Protein AF-A0A5C4L8Z1-F1 (afdb_monomer_lite)

pLDDT: mean 83.39, std 14.12, range [47.56, 95.5]

Secondary structure (DSSP, 8-state):
----------THHHHHHHHHHHHHHHHHHHHHHHHHHHHHTT-HHHHHHHHHHHHHHHHHHHHHTTTS---HHHHHHHHHHHHHHHHHHHHHHHHHHHHHHHHHHHHHHHTT-HHHHHHHHHHHHHHHHHHHHHHTT-

Foldseek 3Di:
DDDDDPPPPDPVVVVVVVVVLVVLVVVLVVLVVVLVVCLVVVPLPSNLVSLVVNVVSVVVCCVVVVCPPPDVVSVVVVVLSVLSVVLSVVLVVLVVVLVVLVVVLVVCVVVVPPPSNVVSVVVNVVSVVVNVVSSVSD

Radius of gyration: 25.24 Å; chains: 1; bounding box: 69×21×84 Å

Structure (mmCIF, N/CA/C/O backbone):
data_AF-A0A5C4L8Z1-F1
#
_entry.id   AF-A0A5C4L8Z1-F1
#
loop_
_atom_site.group_PDB
_atom_site.id
_atom_site.type_symbol
_atom_site.label_atom_id
_atom_site.label_alt_id
_atom_site.label_comp_id
_atom_site.label_asym_id
_atom_site.label_entity_id
_atom_site.label_seq_id
_atom_site.pdbx_PDB_ins_code
_atom_site.Cartn_x
_atom_site.Cartn_y
_atom_site.Cartn_z
_atom_site.occupancy
_atom_site.B_iso_or_equiv
_atom_site.auth_seq_id
_atom_site.auth_comp_id
_atom_site.auth_asym_id
_atom_site.auth_atom_id
_atom_site.pdbx_PDB_model_num
ATOM 1 N N . MET A 1 1 ? 42.433 -10.305 -57.199 1.00 48.28 1 MET A N 1
ATOM 2 C CA . MET A 1 1 ? 42.414 -9.904 -55.774 1.00 48.28 1 MET A CA 1
ATOM 3 C C . MET A 1 1 ? 40.962 -9.831 -55.328 1.00 48.28 1 MET A C 1
ATOM 5 O O . MET A 1 1 ? 40.216 -9.139 -56.012 1.00 48.28 1 MET A O 1
ATOM 9 N N . PRO A 1 2 ? 40.521 -10.548 -54.281 1.00 48.22 2 PRO A N 1
ATOM 10 C CA . PRO A 1 2 ? 39.174 -10.378 -53.756 1.00 48.22 2 PRO A CA 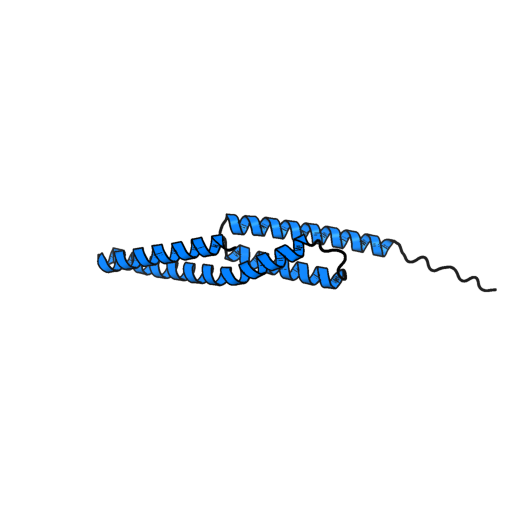1
ATOM 11 C C . PRO A 1 2 ? 39.141 -9.132 -52.866 1.00 48.22 2 PRO A C 1
ATOM 13 O O . PRO A 1 2 ? 39.953 -8.981 -51.958 1.00 48.22 2 PRO A O 1
ATOM 16 N N . THR A 1 3 ? 38.240 -8.209 -53.180 1.00 51.84 3 THR A N 1
ATOM 17 C CA . THR A 1 3 ? 38.008 -6.983 -52.417 1.00 51.84 3 THR A CA 1
ATOM 18 C C . THR A 1 3 ? 37.086 -7.300 -51.243 1.00 51.84 3 THR A C 1
ATOM 20 O O . THR A 1 3 ? 35.895 -7.545 -51.438 1.00 51.84 3 THR A O 1
ATOM 23 N N . ASP A 1 4 ? 37.624 -7.285 -50.025 1.00 57.06 4 ASP A N 1
ATOM 24 C CA . ASP A 1 4 ? 36.825 -7.345 -48.802 1.00 57.06 4 ASP A CA 1
ATOM 25 C C . ASP A 1 4 ? 36.036 -6.039 -48.645 1.00 57.06 4 ASP A C 1
ATOM 27 O O . ASP A 1 4 ? 36.567 -4.993 -48.267 1.00 57.06 4 ASP A O 1
ATOM 31 N N . TYR A 1 5 ? 34.741 -6.076 -48.955 1.00 52.56 5 TYR A N 1
ATOM 32 C CA . TYR A 1 5 ? 33.842 -4.976 -48.620 1.00 52.56 5 TYR A CA 1
ATOM 33 C C . TYR A 1 5 ? 33.634 -4.933 -47.098 1.00 52.56 5 TYR A C 1
ATOM 35 O O . TYR A 1 5 ? 33.248 -5.948 -46.508 1.00 52.56 5 TYR A O 1
ATOM 43 N N . PRO A 1 6 ? 33.791 -3.771 -46.433 1.00 53.50 6 PRO A N 1
ATOM 44 C CA . PRO A 1 6 ? 33.462 -3.666 -45.022 1.00 53.50 6 PRO A CA 1
ATOM 45 C C . PRO A 1 6 ? 31.954 -3.867 -44.855 1.00 53.50 6 PRO A C 1
ATOM 47 O O . PRO A 1 6 ? 31.140 -3.093 -45.369 1.00 53.50 6 PRO A O 1
ATOM 50 N N . GLN A 1 7 ? 31.565 -4.911 -44.118 1.00 54.19 7 GLN A N 1
ATOM 51 C CA . GLN A 1 7 ? 30.183 -5.118 -43.702 1.00 54.19 7 GLN A CA 1
ATOM 52 C C . GLN A 1 7 ? 29.711 -3.890 -42.913 1.00 54.19 7 GLN A C 1
ATOM 54 O O . GLN A 1 7 ? 30.010 -3.725 -41.728 1.00 54.19 7 GLN A O 1
ATOM 59 N N . ARG A 1 8 ? 28.942 -3.011 -43.567 1.00 49.38 8 ARG A N 1
ATOM 60 C CA . ARG A 1 8 ? 28.201 -1.931 -42.907 1.00 49.38 8 ARG A CA 1
ATOM 61 C C . ARG A 1 8 ? 27.282 -2.555 -41.858 1.00 49.38 8 ARG A C 1
ATOM 63 O O . ARG A 1 8 ? 26.208 -3.063 -42.183 1.00 49.38 8 ARG A O 1
ATOM 70 N N . ARG A 1 9 ? 27.685 -2.503 -40.585 1.00 52.34 9 ARG A N 1
ATOM 71 C CA . ARG A 1 9 ? 26.806 -2.809 -39.448 1.00 52.34 9 ARG A CA 1
ATOM 72 C C . ARG A 1 9 ? 25.529 -1.976 -39.602 1.00 52.34 9 ARG A C 1
ATOM 74 O O . ARG A 1 9 ? 25.580 -0.749 -39.645 1.00 52.34 9 ARG A O 1
ATOM 81 N N . ARG A 1 10 ? 24.386 -2.651 -39.755 1.00 47.56 10 ARG A N 1
ATOM 82 C CA . ARG A 1 10 ? 23.103 -2.032 -40.121 1.00 47.56 10 ARG A CA 1
ATOM 83 C C . ARG A 1 10 ? 22.656 -0.997 -39.065 1.00 47.56 10 ARG A C 1
ATOM 85 O O . ARG A 1 10 ? 22.400 -1.387 -37.926 1.00 47.56 10 ARG A O 1
ATOM 92 N N . PRO A 1 11 ? 22.438 0.283 -39.423 1.00 54.28 11 PRO A N 1
ATOM 93 C CA . PRO A 1 11 ? 21.974 1.319 -38.487 1.00 54.28 11 PRO A CA 1
ATOM 94 C C . PRO A 1 11 ? 20.537 1.105 -37.964 1.00 54.28 11 PRO A C 1
ATOM 96 O O . PRO A 1 11 ? 20.178 1.633 -36.913 1.00 54.28 11 PRO A O 1
ATOM 99 N N . ARG A 1 12 ? 19.720 0.273 -38.632 1.00 54.25 12 ARG A N 1
ATOM 100 C CA . ARG A 1 12 ? 18.326 -0.028 -38.235 1.00 54.25 12 ARG A CA 1
ATOM 101 C C . ARG A 1 12 ? 18.188 -0.675 -36.849 1.00 54.25 12 ARG A C 1
ATOM 103 O O . ARG A 1 12 ? 17.209 -0.411 -36.158 1.00 54.25 12 ARG A O 1
ATOM 110 N N . ALA A 1 13 ? 19.160 -1.487 -36.425 1.00 58.28 13 ALA A N 1
ATOM 111 C CA . ALA A 1 13 ? 19.102 -2.171 -35.129 1.00 58.28 13 ALA A CA 1
ATOM 112 C C . ALA A 1 13 ? 19.227 -1.195 -33.942 1.00 58.28 13 ALA A C 1
ATOM 114 O O . ALA A 1 13 ? 18.569 -1.380 -32.921 1.00 58.28 13 ALA A O 1
ATOM 115 N N . ARG A 1 14 ? 20.012 -0.116 -34.096 1.00 61.00 14 ARG A N 1
ATOM 116 C CA . ARG A 1 14 ? 20.176 0.918 -33.059 1.00 61.00 14 ARG A CA 1
ATOM 117 C C . ARG A 1 14 ? 18.930 1.794 -32.908 1.00 61.00 14 ARG A C 1
ATOM 119 O O . ARG A 1 14 ? 18.541 2.088 -31.784 1.00 61.00 14 ARG A O 1
ATOM 126 N N . GLY A 1 15 ? 18.272 2.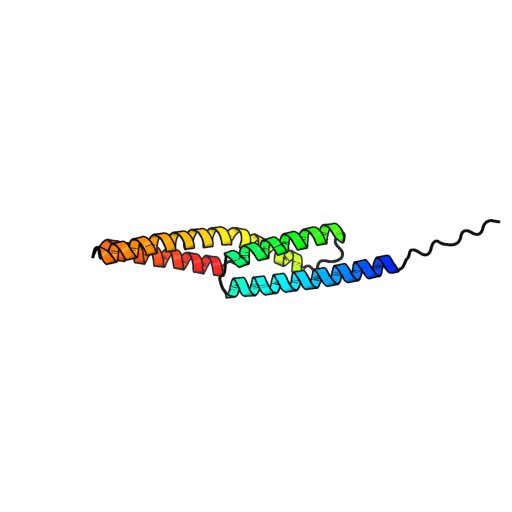151 -34.015 1.00 67.00 15 GLY A N 1
ATOM 127 C CA . GLY A 1 15 ? 17.037 2.946 -33.981 1.00 67.00 15 GLY A CA 1
ATOM 128 C C . GLY A 1 15 ? 15.892 2.242 -33.245 1.00 67.00 15 GLY A C 1
ATOM 129 O O . GLY A 1 15 ? 15.239 2.841 -32.396 1.00 67.00 15 GLY A O 1
ATOM 130 N N . MET A 1 16 ? 15.697 0.942 -33.492 1.00 73.62 16 MET A N 1
ATOM 131 C CA . MET A 1 16 ? 14.660 0.159 -32.803 1.00 73.62 16 MET A CA 1
ATOM 132 C C . MET A 1 16 ? 14.936 -0.009 -31.304 1.00 73.62 16 MET A C 1
ATOM 134 O O . MET A 1 16 ? 14.001 0.026 -30.506 1.00 73.62 16 MET A O 1
ATOM 138 N N . ALA A 1 17 ? 16.203 -0.156 -30.905 1.00 72.44 17 ALA A N 1
ATOM 139 C CA . ALA A 1 17 ? 16.580 -0.202 -29.493 1.00 72.44 17 ALA A CA 1
ATOM 140 C C . ALA A 1 17 ? 16.283 1.131 -28.785 1.00 72.44 17 ALA A C 1
ATOM 142 O O . ALA A 1 17 ? 15.681 1.126 -27.715 1.00 72.44 17 ALA A O 1
ATOM 143 N N . ALA A 1 18 ? 16.606 2.268 -29.411 1.00 75.81 18 ALA A N 1
ATOM 144 C CA . ALA A 1 18 ? 16.311 3.593 -28.864 1.00 75.81 18 ALA A CA 1
ATOM 145 C C . ALA A 1 18 ? 14.801 3.835 -28.676 1.00 75.81 18 ALA A C 1
ATOM 147 O O . ALA A 1 18 ? 14.383 4.336 -27.634 1.00 75.81 18 ALA A O 1
ATOM 148 N N . ILE A 1 19 ? 13.970 3.416 -29.639 1.00 81.44 19 ILE A N 1
ATOM 149 C CA . ILE A 1 19 ? 12.504 3.508 -29.530 1.00 81.44 19 ILE A CA 1
ATOM 150 C C . ILE A 1 19 ? 11.983 2.646 -28.373 1.00 81.44 19 ILE A C 1
ATOM 152 O O . ILE A 1 19 ? 11.133 3.095 -27.604 1.00 81.44 19 ILE A O 1
ATOM 156 N N . ARG A 1 20 ? 12.499 1.419 -28.214 1.00 80.19 20 ARG A N 1
ATOM 157 C CA . ARG A 1 20 ? 12.105 0.540 -27.100 1.00 80.19 20 ARG A CA 1
ATOM 158 C C . ARG A 1 20 ? 12.483 1.135 -25.745 1.00 80.19 20 ARG A C 1
ATOM 160 O O . ARG A 1 20 ? 11.641 1.139 -24.852 1.00 80.19 20 ARG A O 1
ATOM 167 N N . ILE A 1 21 ? 13.689 1.689 -25.614 1.00 80.12 21 ILE A N 1
ATOM 168 C CA . ILE A 1 21 ? 14.131 2.381 -24.394 1.00 80.12 21 ILE A CA 1
ATOM 169 C C . ILE A 1 21 ? 13.208 3.567 -24.093 1.00 80.12 21 ILE A C 1
ATOM 171 O O . ILE A 1 21 ? 12.707 3.682 -22.979 1.00 80.12 21 ILE A O 1
ATOM 175 N N . ALA A 1 22 ? 12.915 4.413 -25.085 1.00 82.31 22 ALA A N 1
ATOM 176 C CA . ALA A 1 22 ? 12.021 5.557 -24.906 1.00 82.31 22 ALA A CA 1
ATOM 177 C C . ALA A 1 22 ? 10.620 5.130 -24.433 1.00 82.31 22 ALA A C 1
ATOM 179 O O . ALA A 1 22 ? 10.078 5.704 -23.488 1.00 82.31 22 ALA A O 1
ATOM 180 N N . LEU A 1 23 ?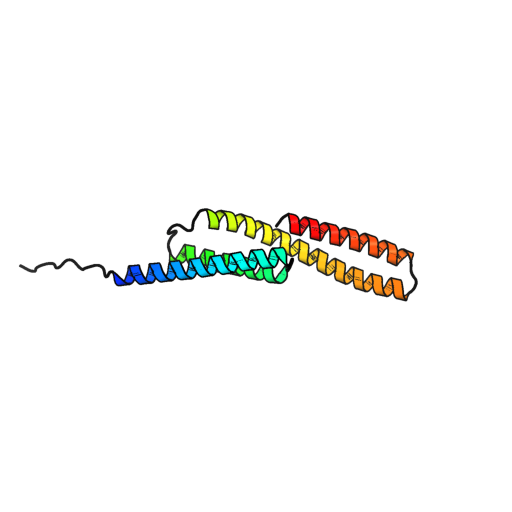 10.054 4.083 -25.038 1.00 86.31 23 LEU A N 1
ATOM 181 C CA . LEU A 1 23 ? 8.742 3.553 -24.667 1.00 86.31 23 LEU A CA 1
ATOM 182 C C . LEU A 1 23 ? 8.720 3.007 -23.231 1.00 86.31 23 LEU A C 1
ATOM 184 O O . LEU A 1 23 ? 7.765 3.236 -22.487 1.00 86.31 23 LEU A O 1
ATOM 188 N N . VAL A 1 24 ? 9.774 2.303 -22.825 1.00 85.19 24 VAL A N 1
ATOM 189 C CA . VAL A 1 24 ? 9.928 1.798 -21.458 1.00 85.19 24 VAL A CA 1
ATOM 190 C C . VAL A 1 24 ? 10.063 2.943 -20.454 1.00 85.19 24 VAL A C 1
ATOM 192 O O . VAL A 1 24 ? 9.374 2.933 -19.436 1.00 85.19 24 VAL A O 1
ATOM 195 N N . SER A 1 25 ? 10.864 3.964 -20.759 1.00 82.12 25 SER A N 1
ATOM 196 C CA . SER A 1 25 ? 11.013 5.153 -19.913 1.00 82.12 25 SER A CA 1
ATOM 197 C C . SER A 1 25 ? 9.686 5.887 -19.707 1.00 82.12 25 SER A C 1
ATOM 199 O O . SER A 1 25 ? 9.373 6.301 -18.590 1.00 82.12 25 SER A O 1
ATOM 201 N N . VAL A 1 26 ? 8.859 5.999 -20.754 1.00 87.69 26 VAL A N 1
ATOM 202 C CA . VAL A 1 26 ? 7.500 6.555 -20.639 1.00 87.69 26 VAL A CA 1
ATOM 203 C C . VAL A 1 26 ? 6.630 5.685 -19.732 1.00 87.69 26 VAL A C 1
ATOM 205 O O . VAL A 1 26 ? 5.961 6.209 -18.842 1.00 87.69 26 VAL A O 1
ATOM 208 N N . ARG A 1 27 ? 6.659 4.357 -19.898 1.00 87.81 27 ARG A N 1
ATOM 209 C CA . ARG A 1 27 ? 5.891 3.433 -19.046 1.00 87.81 27 ARG A CA 1
ATOM 210 C C . ARG A 1 27 ? 6.297 3.522 -17.577 1.00 87.81 27 ARG A C 1
ATOM 212 O O . ARG A 1 27 ? 5.414 3.597 -16.727 1.00 87.81 27 ARG A O 1
ATOM 219 N N . LEU A 1 28 ? 7.595 3.562 -17.278 1.00 86.25 28 LEU A N 1
ATOM 220 C CA . LEU A 1 28 ? 8.097 3.736 -15.912 1.00 86.25 28 LEU A CA 1
ATOM 221 C C . LEU A 1 28 ? 7.600 5.051 -15.305 1.00 86.25 28 LEU A C 1
ATOM 223 O O . LEU A 1 28 ? 7.123 5.059 -14.174 1.00 86.25 28 LEU A O 1
ATOM 227 N N . ARG A 1 29 ? 7.615 6.143 -16.078 1.00 87.12 29 ARG A N 1
ATOM 228 C CA . ARG A 1 29 ? 7.110 7.448 -15.630 1.00 87.12 29 ARG A CA 1
ATOM 229 C C . ARG A 1 29 ? 5.605 7.440 -15.351 1.00 87.12 29 ARG A C 1
ATOM 231 O O . ARG A 1 29 ? 5.170 8.034 -14.370 1.00 87.12 29 ARG A O 1
ATOM 238 N N . ILE A 1 30 ? 4.816 6.744 -16.170 1.00 90.44 30 ILE A N 1
ATOM 239 C CA . ILE A 1 30 ? 3.375 6.567 -15.930 1.00 90.44 30 ILE A CA 1
ATOM 240 C C . ILE A 1 30 ? 3.136 5.752 -14.655 1.00 90.44 30 ILE A C 1
ATOM 242 O O . ILE A 1 30 ? 2.279 6.117 -13.854 1.00 90.44 30 ILE A O 1
ATOM 246 N N . ILE A 1 31 ? 3.876 4.656 -14.449 1.00 90.00 31 ILE A N 1
ATOM 247 C CA . ILE A 1 31 ? 3.746 3.840 -13.233 1.00 90.00 31 ILE A CA 1
ATOM 248 C C . ILE A 1 31 ? 4.116 4.665 -12.000 1.00 90.00 31 ILE A C 1
ATOM 250 O O . ILE A 1 31 ? 3.353 4.659 -11.040 1.00 90.00 31 ILE A O 1
ATOM 254 N N . GLN A 1 32 ? 5.216 5.422 -12.051 1.00 88.62 32 GLN A N 1
ATOM 255 C CA . GLN A 1 32 ? 5.611 6.331 -10.976 1.00 88.62 32 GLN A CA 1
ATOM 256 C C . GLN A 1 32 ? 4.485 7.317 -10.638 1.00 88.62 32 GLN A C 1
ATOM 258 O O . GLN A 1 32 ? 4.098 7.428 -9.479 1.00 88.62 32 GLN A O 1
ATOM 263 N N . TRP A 1 33 ? 3.927 7.995 -11.641 1.00 90.38 33 TRP A N 1
ATOM 264 C CA . TRP A 1 33 ? 2.830 8.934 -11.416 1.00 90.38 33 TRP A CA 1
ATOM 265 C C . TRP A 1 33 ? 1.615 8.248 -10.771 1.00 90.38 33 TRP A C 1
ATOM 267 O O . TRP A 1 33 ? 1.023 8.763 -9.828 1.00 90.38 33 TRP A O 1
ATOM 277 N N . ARG A 1 34 ? 1.268 7.031 -11.206 1.00 91.88 34 ARG A N 1
ATOM 278 C CA . ARG A 1 34 ? 0.180 6.261 -10.584 1.00 91.88 34 ARG A CA 1
ATOM 279 C C . ARG A 1 34 ? 0.495 5.832 -9.149 1.00 91.88 34 ARG A C 1
ATOM 281 O O . ARG A 1 34 ? -0.436 5.706 -8.358 1.00 91.88 34 ARG A O 1
ATOM 288 N N . ILE A 1 35 ? 1.764 5.585 -8.818 1.00 90.44 35 ILE A N 1
ATOM 289 C CA . ILE A 1 35 ? 2.206 5.302 -7.445 1.00 90.44 35 ILE A CA 1
ATOM 290 C C . ILE A 1 35 ? 1.973 6.528 -6.565 1.00 90.44 35 ILE A C 1
ATOM 292 O O . ILE A 1 35 ? 1.379 6.389 -5.501 1.00 90.44 35 ILE A O 1
ATOM 296 N N . GLU A 1 36 ? 2.367 7.716 -7.027 1.00 90.38 36 GLU A N 1
ATOM 297 C CA . GLU A 1 36 ? 2.132 8.983 -6.318 1.00 90.38 36 GLU A CA 1
ATOM 298 C C . GLU A 1 36 ? 0.631 9.180 -6.049 1.00 90.38 36 GLU A C 1
ATOM 300 O O . GLU A 1 36 ? 0.228 9.390 -4.907 1.00 90.38 36 GLU A O 1
ATOM 305 N N . GLN A 1 37 ? -0.216 8.948 -7.058 1.00 91.50 37 GLN A N 1
ATOM 306 C CA . GLN A 1 37 ? -1.675 8.993 -6.903 1.00 91.50 37 GLN A CA 1
ATOM 307 C C . GLN A 1 37 ? -2.221 7.952 -5.908 1.00 91.50 37 GLN A C 1
ATOM 309 O O . GLN A 1 37 ? -3.164 8.227 -5.168 1.00 91.50 37 GLN A O 1
ATOM 314 N N . ALA A 1 38 ? -1.650 6.744 -5.864 1.00 90.81 38 ALA A N 1
ATOM 315 C CA . ALA A 1 38 ? -2.061 5.717 -4.905 1.00 90.81 38 ALA A CA 1
ATOM 316 C C . ALA A 1 38 ? -1.634 6.051 -3.464 1.00 90.81 38 ALA A C 1
ATOM 318 O O . ALA A 1 38 ? -2.351 5.699 -2.527 1.00 90.81 38 ALA A O 1
ATOM 319 N N . ILE A 1 39 ? -0.503 6.742 -3.286 1.00 89.19 39 ILE A N 1
ATOM 320 C CA . ILE A 1 39 ? -0.054 7.258 -1.985 1.00 89.19 39 ILE A CA 1
ATOM 321 C C . ILE A 1 39 ? -0.981 8.384 -1.518 1.00 89.19 39 ILE A C 1
ATOM 323 O O . ILE A 1 39 ? -1.474 8.334 -0.391 1.00 89.19 39 ILE A O 1
ATOM 327 N N . GLU A 1 40 ? -1.280 9.352 -2.389 1.00 89.81 40 GLU A N 1
ATOM 328 C CA . GLU A 1 40 ? -2.222 10.445 -2.104 1.00 89.81 40 GLU A CA 1
ATOM 329 C C . GLU A 1 40 ? -3.611 9.909 -1.736 1.00 89.81 40 GLU A C 1
ATOM 331 O O . GLU A 1 40 ? -4.199 10.315 -0.733 1.00 89.81 40 GLU A O 1
ATOM 336 N N . GLY A 1 41 ? -4.106 8.934 -2.503 1.00 90.12 41 GLY A N 1
ATOM 337 C CA . GLY A 1 41 ? -5.383 8.267 -2.255 1.00 90.12 41 GLY A CA 1
ATOM 338 C C . GLY A 1 41 ? -5.375 7.263 -1.099 1.00 90.12 41 GLY A C 1
ATOM 339 O O . GLY A 1 41 ? -6.427 6.707 -0.793 1.00 90.12 41 GLY A O 1
ATOM 340 N N . ARG A 1 42 ? -4.218 7.007 -0.467 1.00 89.69 42 ARG A N 1
ATOM 341 C CA . ARG A 1 42 ? -4.021 5.981 0.574 1.00 89.69 42 ARG A CA 1
ATOM 342 C C . ARG A 1 42 ? -4.578 4.601 0.194 1.00 89.69 42 ARG A C 1
ATOM 344 O O . ARG A 1 42 ? -5.091 3.865 1.035 1.00 89.69 42 ARG A O 1
ATOM 351 N N . ASP A 1 43 ? -4.458 4.230 -1.077 1.00 91.56 43 ASP A N 1
ATOM 352 C CA . ASP A 1 43 ? -4.933 2.947 -1.598 1.00 91.56 43 ASP A CA 1
ATOM 353 C C . ASP A 1 43 ? -3.787 1.930 -1.577 1.00 91.56 43 ASP A C 1
ATOM 355 O O . ASP A 1 43 ? -3.024 1.781 -2.538 1.00 91.56 43 ASP A O 1
ATOM 359 N N . HIS A 1 44 ? -3.646 1.230 -0.449 1.00 91.00 44 HIS A N 1
ATOM 360 C CA . HIS A 1 44 ? -2.549 0.284 -0.242 1.00 91.00 44 HIS A CA 1
ATOM 361 C C . HIS A 1 44 ? -2.600 -0.913 -1.216 1.00 91.00 44 HIS A C 1
ATOM 363 O O . HIS A 1 44 ? -1.554 -1.484 -1.538 1.00 91.00 44 HIS A O 1
ATOM 369 N N . VAL A 1 45 ? -3.788 -1.281 -1.717 1.00 90.88 45 VAL A N 1
ATOM 370 C CA . VAL A 1 45 ? -3.978 -2.396 -2.662 1.00 90.88 45 VAL A CA 1
ATOM 371 C C . VAL A 1 45 ? -3.442 -2.012 -4.037 1.00 90.88 45 VAL A C 1
ATOM 373 O O . VAL A 1 45 ? -2.624 -2.737 -4.613 1.00 90.88 45 VAL A O 1
ATOM 376 N N . ARG A 1 46 ? -3.855 -0.848 -4.557 1.00 92.38 46 ARG A N 1
ATOM 377 C CA . ARG A 1 46 ? -3.330 -0.328 -5.828 1.00 92.38 46 ARG A CA 1
ATOM 378 C C . ARG A 1 46 ? -1.840 -0.047 -5.733 1.00 92.38 46 ARG A C 1
ATOM 380 O O . ARG A 1 46 ? -1.104 -0.397 -6.656 1.00 92.38 46 ARG A O 1
ATOM 387 N N . LEU A 1 47 ? -1.392 0.527 -4.618 1.00 92.12 47 LEU A N 1
ATOM 388 C CA . LEU A 1 47 ? 0.014 0.835 -4.383 1.00 92.12 47 LEU A CA 1
ATOM 389 C C . LEU A 1 47 ? 0.894 -0.422 -4.465 1.00 92.12 47 LEU A C 1
ATOM 391 O O . LEU A 1 47 ? 1.912 -0.414 -5.157 1.00 92.12 47 LEU A O 1
ATOM 395 N N . TRP A 1 48 ? 0.476 -1.526 -3.835 1.00 92.44 48 TRP A N 1
ATOM 396 C CA . TRP A 1 48 ? 1.196 -2.802 -3.903 1.00 92.44 48 TRP A CA 1
ATOM 397 C C . TRP A 1 48 ? 1.357 -3.320 -5.337 1.00 92.44 48 TRP A C 1
ATOM 399 O O . TRP A 1 48 ? 2.449 -3.737 -5.745 1.00 92.44 48 TRP A O 1
ATOM 409 N N . GLY A 1 49 ? 0.265 -3.291 -6.107 1.00 92.12 49 GLY A N 1
ATOM 410 C CA . GLY A 1 49 ? 0.262 -3.734 -7.499 1.00 92.12 49 GLY A CA 1
ATOM 411 C C . GLY A 1 49 ? 1.179 -2.881 -8.373 1.00 92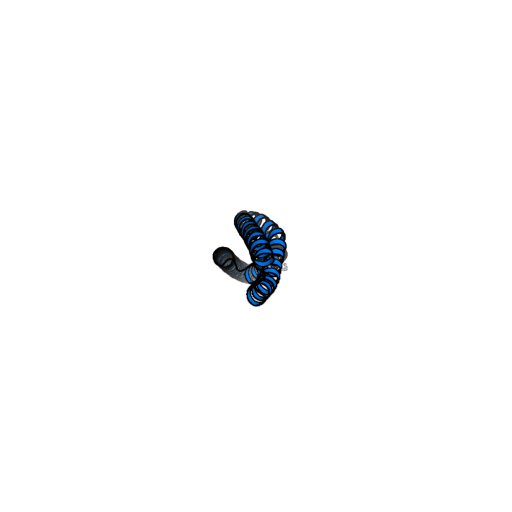.12 49 GLY A C 1
ATOM 412 O O . GLY A 1 49 ? 1.964 -3.417 -9.154 1.00 92.12 49 GLY A O 1
ATOM 413 N N . LEU A 1 50 ? 1.137 -1.560 -8.197 1.00 92.62 50 LEU A N 1
ATOM 414 C CA . LEU A 1 50 ? 1.947 -0.618 -8.967 1.00 92.62 50 LEU A CA 1
ATOM 415 C C . LEU A 1 50 ? 3.441 -0.724 -8.647 1.00 92.62 50 LEU A C 1
ATOM 417 O O . LEU A 1 50 ? 4.248 -0.740 -9.572 1.00 92.62 50 LEU A O 1
ATOM 421 N N . ILE A 1 51 ? 3.814 -0.865 -7.372 1.00 92.12 51 ILE A N 1
ATOM 422 C CA . ILE A 1 51 ? 5.215 -1.082 -6.977 1.00 92.12 51 ILE A CA 1
ATOM 423 C C . ILE A 1 51 ? 5.744 -2.405 -7.542 1.00 92.12 51 ILE A C 1
ATOM 425 O O . ILE A 1 51 ? 6.878 -2.482 -8.012 1.00 92.12 51 ILE A O 1
ATOM 429 N N . SER A 1 52 ? 4.922 -3.455 -7.534 1.00 90.56 52 SER A N 1
ATOM 430 C CA . SER A 1 52 ? 5.319 -4.742 -8.109 1.00 90.56 52 SER A CA 1
ATOM 431 C C . SER A 1 52 ? 5.517 -4.642 -9.622 1.00 90.56 52 SER A C 1
ATOM 433 O O . SER A 1 52 ? 6.545 -5.079 -10.132 1.00 90.56 52 SER A O 1
ATOM 435 N N . ALA A 1 53 ? 4.597 -3.970 -10.322 1.00 90.88 53 ALA A N 1
ATOM 436 C CA . ALA A 1 53 ? 4.721 -3.708 -11.752 1.00 90.88 53 ALA A CA 1
ATOM 437 C C . ALA A 1 53 ? 5.946 -2.840 -12.091 1.00 90.88 53 ALA A C 1
ATOM 439 O O . ALA A 1 53 ? 6.599 -3.080 -13.108 1.00 90.88 53 ALA A O 1
ATOM 440 N N . TYR A 1 54 ? 6.274 -1.857 -11.243 1.00 90.19 54 TYR A N 1
ATOM 441 C CA . TYR A 1 54 ? 7.482 -1.045 -11.384 1.00 90.19 54 TYR A CA 1
ATOM 442 C C . TYR A 1 54 ? 8.738 -1.916 -11.318 1.00 90.19 54 TYR A C 1
ATOM 444 O O . TYR A 1 54 ? 9.536 -1.883 -12.251 1.00 90.19 54 TYR A O 1
ATOM 452 N N . HIS A 1 55 ? 8.893 -2.735 -10.272 1.00 87.44 55 HIS A N 1
ATOM 453 C CA . HIS A 1 55 ? 10.076 -3.586 -10.124 1.00 87.44 55 HIS A CA 1
ATOM 454 C C . HIS A 1 55 ? 10.217 -4.599 -11.264 1.00 87.44 55 HIS A C 1
ATOM 456 O O . HIS A 1 55 ? 11.318 -4.776 -11.782 1.00 87.44 55 HIS A O 1
ATOM 462 N N . ASP A 1 56 ? 9.119 -5.223 -11.697 1.00 89.00 56 ASP A N 1
ATOM 463 C CA . ASP A 1 56 ? 9.152 -6.182 -12.803 1.00 89.00 56 ASP A CA 1
ATOM 464 C C . ASP A 1 56 ? 9.574 -5.516 -14.118 1.00 89.00 56 ASP A C 1
ATOM 466 O O . ASP A 1 56 ? 10.393 -6.060 -14.866 1.00 89.00 56 ASP A O 1
ATOM 470 N N . LEU A 1 57 ? 9.037 -4.325 -14.407 1.00 87.00 57 LEU A N 1
ATOM 471 C CA . LEU A 1 57 ? 9.401 -3.566 -15.601 1.00 87.00 57 LEU A CA 1
ATOM 472 C C . LEU A 1 57 ? 10.851 -3.076 -15.521 1.00 87.00 57 LEU A C 1
ATOM 474 O O . LEU A 1 57 ? 11.593 -3.208 -16.496 1.00 87.00 57 LEU A O 1
ATOM 478 N N . HIS A 1 58 ? 11.272 -2.559 -14.367 1.00 83.94 58 HIS A N 1
ATOM 479 C CA . HIS A 1 58 ? 12.626 -2.065 -14.138 1.00 83.94 58 HIS A CA 1
ATOM 480 C C . HIS A 1 58 ? 13.661 -3.190 -14.302 1.00 83.94 58 HIS A C 1
ATOM 482 O O . HIS A 1 58 ? 14.584 -3.063 -15.106 1.00 83.94 58 HI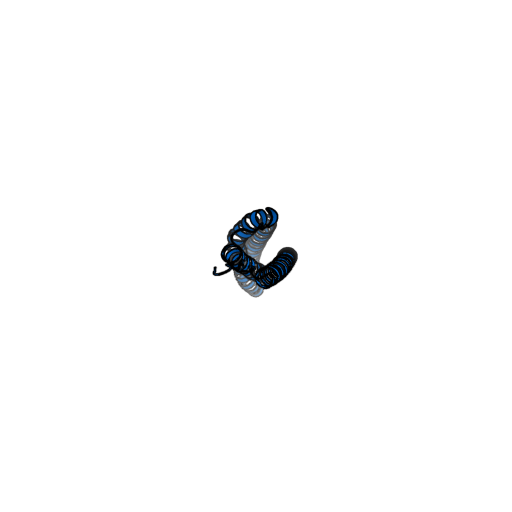S A O 1
ATOM 488 N N . ALA A 1 59 ? 13.448 -4.346 -13.665 1.00 84.00 59 ALA A N 1
ATOM 489 C CA . ALA A 1 59 ? 14.348 -5.496 -13.751 1.00 84.00 59 ALA A CA 1
ATOM 490 C C . ALA A 1 59 ? 14.490 -6.041 -15.184 1.00 84.00 59 ALA A C 1
ATOM 492 O O . ALA A 1 59 ? 15.600 -6.344 -15.632 1.00 84.00 59 ALA A O 1
ATOM 493 N N . ARG A 1 60 ? 13.382 -6.131 -15.938 1.00 84.31 60 ARG A N 1
ATOM 494 C CA . ARG A 1 60 ? 13.418 -6.533 -17.358 1.00 84.31 60 ARG A CA 1
ATOM 495 C C . ARG A 1 60 ? 14.217 -5.543 -18.201 1.00 84.31 60 ARG A C 1
ATOM 497 O O . ARG A 1 60 ? 15.026 -5.958 -19.022 1.00 84.31 60 ARG A O 1
ATOM 504 N N . THR A 1 61 ? 14.038 -4.251 -17.948 1.00 80.75 61 THR A N 1
ATOM 505 C CA . THR A 1 61 ? 14.739 -3.178 -18.666 1.00 80.75 61 THR A CA 1
ATOM 506 C C . THR A 1 61 ? 16.243 -3.221 -18.417 1.00 80.75 61 THR A C 1
ATOM 508 O O . THR A 1 61 ? 17.024 -3.150 -19.365 1.00 80.75 61 THR A O 1
ATOM 511 N N . VAL A 1 62 ? 16.657 -3.403 -17.159 1.00 78.75 62 VAL A N 1
ATOM 512 C CA . VAL A 1 62 ? 18.073 -3.557 -16.783 1.00 78.75 62 VAL A CA 1
ATOM 513 C C . VAL A 1 62 ? 18.702 -4.744 -17.519 1.00 78.75 62 VAL A C 1
ATOM 515 O O . VAL A 1 62 ? 19.800 -4.618 -18.063 1.00 78.75 62 VAL A O 1
ATOM 518 N N . LYS A 1 63 ? 17.992 -5.879 -17.578 1.00 79.44 63 LYS A N 1
ATOM 519 C CA . LYS A 1 63 ? 18.461 -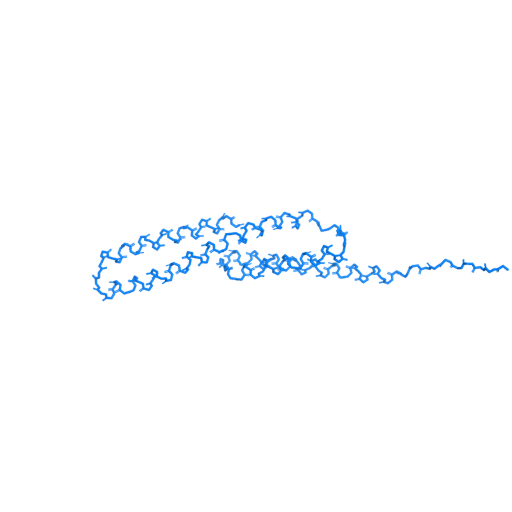7.103 -18.242 1.00 79.44 63 LYS A CA 1
ATOM 520 C C . LYS A 1 63 ? 18.546 -6.960 -19.766 1.00 79.44 63 LYS A C 1
ATOM 522 O O . LYS A 1 63 ? 19.489 -7.468 -20.364 1.00 79.44 63 LYS A O 1
ATOM 527 N N . GLU A 1 64 ? 17.577 -6.295 -20.395 1.00 75.38 64 GLU A N 1
ATOM 528 C CA . GLU A 1 64 ? 17.509 -6.149 -21.857 1.00 75.38 64 GLU A CA 1
ATOM 529 C C . GLU A 1 64 ? 18.476 -5.099 -22.416 1.00 75.38 64 GLU A C 1
ATOM 531 O O . GLU A 1 64 ? 18.993 -5.275 -23.519 1.00 75.38 64 GLU A O 1
ATOM 536 N N . PHE A 1 65 ? 18.736 -4.020 -21.673 1.00 72.06 65 PHE A N 1
ATOM 537 C CA . PHE A 1 65 ? 19.520 -2.881 -22.162 1.00 72.06 65 PHE A CA 1
ATOM 538 C C . PHE A 1 65 ? 20.871 -2.712 -21.457 1.00 72.06 65 PHE A C 1
ATOM 540 O O . PHE A 1 65 ? 21.474 -1.651 -21.575 1.00 72.06 65 PHE A O 1
ATOM 547 N N . ALA A 1 66 ? 21.354 -3.746 -20.754 1.00 59.72 66 ALA A N 1
ATOM 548 C CA . ALA A 1 66 ? 22.702 -3.847 -20.177 1.00 59.72 66 ALA A CA 1
ATOM 549 C C . ALA A 1 66 ? 23.207 -2.547 -19.516 1.00 59.72 66 ALA A C 1
ATOM 551 O O . ALA A 1 66 ? 24.291 -2.057 -19.823 1.00 59.72 66 ALA A O 1
ATOM 552 N N . ALA A 1 67 ? 22.399 -1.987 -18.611 1.00 56.00 67 ALA A N 1
ATOM 553 C CA . ALA A 1 67 ? 22.723 -0.770 -17.865 1.00 56.00 67 ALA A CA 1
ATOM 554 C C . ALA A 1 67 ? 23.018 0.473 -18.733 1.00 56.00 67 ALA A C 1
ATOM 556 O O . ALA A 1 67 ? 23.779 1.342 -18.309 1.00 56.00 67 ALA A O 1
ATOM 557 N N . VAL A 1 68 ? 22.396 0.617 -19.916 1.00 51.09 68 VAL A N 1
ATOM 558 C CA . VAL A 1 68 ? 22.321 1.927 -20.588 1.00 51.09 68 VAL A CA 1
ATOM 559 C C . VAL A 1 68 ? 21.545 2.882 -19.678 1.00 51.09 68 VAL A C 1
ATOM 561 O O . VAL A 1 68 ? 20.319 2.931 -19.711 1.00 51.09 68 VAL A O 1
ATOM 564 N N . ALA A 1 69 ? 22.305 3.568 -18.823 1.00 51.84 69 ALA A N 1
ATOM 565 C CA . ALA A 1 69 ? 21.971 4.718 -17.997 1.00 51.84 69 ALA A CA 1
ATOM 566 C C . ALA A 1 69 ? 20.492 4.807 -17.592 1.00 51.84 69 ALA A C 1
ATOM 568 O O . ALA A 1 69 ? 19.797 5.773 -17.918 1.00 51.84 69 ALA A O 1
ATOM 569 N N . LEU A 1 70 ? 20.001 3.819 -16.841 1.00 56.44 70 LEU A N 1
ATOM 570 C CA . LEU A 1 70 ? 18.867 4.095 -15.969 1.00 56.44 70 LEU A CA 1
ATOM 571 C C . LEU A 1 70 ? 19.392 5.104 -14.945 1.00 56.44 70 LEU A C 1
ATOM 573 O O . LEU A 1 70 ? 20.250 4.781 -14.134 1.00 56.44 70 LEU A O 1
ATOM 577 N N . SER A 1 71 ? 18.963 6.357 -15.108 1.00 60.09 71 SER A N 1
ATOM 578 C CA . SER A 1 71 ? 19.327 7.500 -14.267 1.00 60.09 71 SER A CA 1
ATOM 579 C C . SER A 1 71 ? 19.328 7.125 -12.782 1.00 60.09 71 SER A C 1
ATOM 581 O O . SER A 1 71 ? 18.428 6.409 -12.345 1.00 60.09 71 SER A O 1
ATOM 583 N N . ASP A 1 72 ? 20.255 7.684 -11.995 1.00 62.59 72 ASP A N 1
ATOM 584 C CA . ASP A 1 72 ? 20.317 7.555 -10.523 1.00 62.59 72 ASP A CA 1
ATOM 585 C C . ASP A 1 72 ? 18.957 7.771 -9.831 1.00 62.59 72 ASP A C 1
ATOM 587 O O . ASP A 1 72 ? 18.676 7.230 -8.760 1.00 62.59 72 ASP A O 1
ATOM 591 N N . LYS A 1 73 ? 18.058 8.519 -10.482 1.00 65.50 73 LYS A N 1
ATOM 592 C CA . LYS A 1 73 ? 16.666 8.693 -10.070 1.00 65.50 73 LYS A CA 1
ATOM 593 C C . LYS A 1 73 ? 15.907 7.367 -9.899 1.00 65.50 73 LYS A C 1
ATOM 595 O O . LYS A 1 73 ? 15.137 7.249 -8.949 1.00 65.50 73 LYS A O 1
ATOM 600 N N . PHE A 1 74 ? 16.114 6.381 -10.772 1.00 66.56 74 PHE A N 1
ATOM 601 C CA . PHE A 1 74 ? 15.436 5.081 -10.702 1.00 66.56 74 PHE A CA 1
ATOM 602 C C . PHE A 1 74 ? 15.990 4.192 -9.579 1.00 66.56 74 PHE A C 1
ATOM 604 O O . PHE A 1 74 ? 15.217 3.505 -8.913 1.00 66.56 74 PHE A O 1
ATOM 611 N N . PHE A 1 75 ? 17.294 4.277 -9.290 1.00 63.06 75 PHE A N 1
ATOM 612 C CA . PHE A 1 75 ? 17.908 3.590 -8.146 1.00 63.06 75 PHE A CA 1
ATOM 613 C C . PHE A 1 75 ? 17.388 4.125 -6.806 1.00 63.06 75 PHE A C 1
ATOM 615 O O . PHE A 1 75 ? 17.055 3.351 -5.908 1.00 63.06 75 PHE A O 1
ATOM 622 N N . ASN A 1 76 ? 17.237 5.446 -6.678 1.00 69.25 76 ASN A N 1
ATOM 623 C CA . ASN A 1 76 ? 16.640 6.047 -5.482 1.00 69.25 76 ASN A CA 1
ATOM 624 C C . ASN A 1 76 ? 15.171 5.624 -5.294 1.00 69.25 76 ASN A C 1
ATOM 626 O O . ASN A 1 76 ? 14.721 5.426 -4.164 1.00 69.25 76 ASN A O 1
ATOM 630 N N . GLN A 1 77 ? 14.431 5.440 -6.391 1.00 78.38 77 GLN A N 1
ATOM 631 C CA . GLN A 1 77 ? 13.052 4.948 -6.358 1.00 78.38 77 GLN A CA 1
ATOM 632 C C . GLN A 1 77 ? 12.954 3.487 -5.915 1.00 78.38 77 GLN A C 1
ATOM 634 O O . GLN A 1 77 ? 12.060 3.165 -5.137 1.00 78.38 77 GLN A O 1
ATOM 639 N N . ASP A 1 78 ? 13.891 2.623 -6.315 1.00 77.88 78 ASP A N 1
ATOM 640 C CA . ASP A 1 78 ? 13.932 1.233 -5.843 1.00 77.88 78 ASP A CA 1
ATOM 641 C C . ASP A 1 78 ? 14.047 1.151 -4.312 1.00 77.88 78 ASP A C 1
ATOM 643 O O . ASP A 1 78 ? 13.366 0.338 -3.685 1.00 77.88 78 ASP A O 1
ATOM 647 N N . ALA A 1 79 ? 14.839 2.027 -3.682 1.00 80.12 79 ALA A N 1
ATOM 648 C CA . ALA A 1 79 ? 14.953 2.075 -2.223 1.00 80.12 79 ALA A CA 1
ATOM 649 C C . ALA A 1 79 ? 13.648 2.537 -1.546 1.00 80.12 79 ALA A C 1
ATOM 651 O O . ALA A 1 79 ? 13.218 1.949 -0.549 1.00 80.12 79 ALA A O 1
ATOM 652 N N . VAL A 1 80 ? 12.995 3.571 -2.089 1.00 82.31 80 VAL A N 1
ATOM 653 C CA . VAL A 1 80 ? 11.708 4.080 -1.578 1.00 82.31 80 VAL A CA 1
ATOM 654 C C . VAL A 1 80 ? 10.615 3.019 -1.716 1.00 82.31 80 VAL A C 1
ATOM 656 O O . VAL A 1 80 ? 9.930 2.701 -0.744 1.00 82.31 80 VAL A O 1
ATOM 659 N N . TYR A 1 81 ? 10.490 2.402 -2.890 1.00 86.88 81 TYR A N 1
ATOM 660 C CA . TYR A 1 81 ? 9.491 1.367 -3.152 1.00 86.88 81 TYR A CA 1
ATOM 661 C C . TYR A 1 81 ? 9.780 0.063 -2.401 1.00 86.88 81 TYR A C 1
ATOM 663 O O . TYR A 1 81 ? 8.848 -0.614 -1.956 1.00 86.88 81 TYR A O 1
ATOM 671 N N . GLY A 1 82 ? 11.056 -0.243 -2.154 1.00 84.56 82 GLY A N 1
ATOM 672 C CA . GLY A 1 82 ? 11.481 -1.315 -1.260 1.00 84.56 82 GLY A CA 1
ATOM 673 C C . GLY A 1 82 ? 10.989 -1.107 0.175 1.00 84.56 82 GLY A C 1
ATOM 674 O O . GLY A 1 82 ? 10.423 -2.028 0.768 1.00 84.56 82 GLY A O 1
ATOM 675 N N . ARG A 1 83 ? 11.116 0.112 0.721 1.00 86.56 83 ARG A N 1
ATOM 676 C CA . ARG A 1 83 ? 10.537 0.459 2.035 1.00 86.56 83 ARG A CA 1
ATOM 677 C C . ARG A 1 83 ? 9.014 0.373 2.022 1.00 86.56 83 ARG A C 1
ATOM 679 O O . ARG A 1 83 ? 8.430 -0.229 2.922 1.00 86.56 83 ARG A O 1
ATOM 686 N N . ALA A 1 84 ? 8.368 0.899 0.983 1.00 88.25 84 ALA A N 1
ATOM 687 C CA . ALA A 1 84 ? 6.916 0.843 0.847 1.00 88.25 84 ALA A CA 1
ATOM 688 C C . ALA A 1 84 ? 6.389 -0.607 0.855 1.00 88.25 84 ALA A C 1
ATOM 690 O O . ALA A 1 84 ? 5.418 -0.901 1.552 1.00 88.25 84 ALA A O 1
ATOM 691 N N . ARG A 1 85 ? 7.078 -1.553 0.196 1.00 89.44 85 ARG A N 1
ATOM 692 C CA . ARG A 1 85 ? 6.743 -2.992 0.255 1.00 89.44 85 ARG A CA 1
ATOM 693 C C . ARG A 1 85 ? 6.799 -3.585 1.664 1.00 89.44 85 ARG A C 1
ATOM 695 O O . ARG A 1 85 ? 6.060 -4.521 1.949 1.00 89.44 85 ARG A O 1
ATOM 702 N N . GLN A 1 86 ? 7.641 -3.068 2.553 1.00 91.12 86 GLN A N 1
ATOM 703 C CA . GLN A 1 86 ? 7.693 -3.535 3.943 1.00 91.12 86 GLN A CA 1
ATOM 704 C C . GLN A 1 86 ? 6.552 -2.949 4.786 1.00 91.12 86 GLN A C 1
ATOM 706 O O . GLN A 1 86 ? 6.044 -3.610 5.691 1.00 91.12 86 GLN A O 1
ATOM 711 N N . ILE A 1 87 ? 6.118 -1.726 4.471 1.00 92.38 87 ILE A N 1
ATOM 712 C CA . ILE A 1 87 ? 5.103 -0.990 5.233 1.00 92.38 87 ILE A CA 1
ATOM 713 C C . ILE A 1 87 ? 3.675 -1.381 4.823 1.00 92.38 87 ILE A C 1
ATOM 715 O O . ILE A 1 87 ? 2.807 -1.522 5.686 1.00 92.38 87 ILE A O 1
ATOM 719 N N . ILE A 1 88 ? 3.412 -1.610 3.532 1.00 92.81 88 ILE A N 1
ATOM 720 C CA . ILE A 1 88 ? 2.071 -1.942 3.013 1.00 92.81 88 ILE A CA 1
ATOM 721 C C . ILE A 1 88 ? 1.417 -3.139 3.735 1.00 92.81 88 ILE A C 1
ATOM 723 O O . ILE A 1 88 ? 0.255 -3.020 4.133 1.00 92.81 88 ILE A O 1
ATOM 727 N N . PRO A 1 89 ? 2.111 -4.267 4.002 1.00 94.25 89 PRO A N 1
ATOM 728 C CA . PRO A 1 89 ? 1.538 -5.365 4.782 1.00 94.25 89 PRO A CA 1
ATOM 729 C C . PRO A 1 89 ? 1.129 -4.957 6.205 1.00 94.25 89 PRO A C 1
ATOM 731 O O . PRO A 1 89 ? 0.165 -5.496 6.753 1.00 94.25 89 PRO A O 1
ATOM 734 N N . MET A 1 90 ? 1.840 -4.001 6.813 1.00 95.25 90 MET A N 1
ATOM 735 C CA . MET A 1 90 ? 1.508 -3.471 8.139 1.00 95.25 90 MET A CA 1
ATOM 736 C C . MET A 1 90 ? 0.229 -2.629 8.095 1.00 95.25 90 MET A C 1
ATOM 738 O O . MET A 1 90 ? -0.609 -2.766 8.987 1.00 95.25 90 MET A O 1
ATOM 742 N N . ILE A 1 91 ? 0.051 -1.823 7.042 1.00 93.88 91 ILE A N 1
ATOM 743 C CA . ILE A 1 91 ? -1.179 -1.057 6.786 1.00 93.88 91 ILE A CA 1
ATOM 744 C C . ILE A 1 91 ? -2.360 -2.014 6.611 1.00 93.88 91 ILE A C 1
ATOM 746 O O . ILE A 1 91 ? -3.316 -1.948 7.383 1.00 93.88 91 ILE A O 1
ATOM 750 N N . ALA A 1 92 ? -2.245 -2.981 5.695 1.00 94.00 92 ALA A N 1
ATOM 751 C CA . ALA A 1 92 ? -3.296 -3.964 5.432 1.00 94.00 92 ALA A CA 1
ATOM 752 C C . ALA A 1 92 ? -3.697 -4.748 6.697 1.00 94.00 92 ALA A C 1
ATOM 754 O O . ALA A 1 92 ? -4.868 -5.067 6.917 1.00 94.00 92 ALA A O 1
ATOM 755 N N . ARG A 1 93 ? -2.730 -5.060 7.571 1.00 95.31 93 ARG A N 1
ATOM 756 C CA . ARG A 1 93 ? -2.995 -5.737 8.848 1.00 95.31 93 ARG A CA 1
ATOM 757 C C . ARG A 1 93 ? -3.822 -4.879 9.806 1.00 95.31 93 ARG A C 1
ATOM 759 O O . ARG A 1 93 ? -4.712 -5.420 10.468 1.00 95.31 93 ARG A O 1
ATOM 766 N N . GLU A 1 94 ? -3.505 -3.594 9.938 1.00 95.12 94 GLU A N 1
ATOM 767 C CA . GLU A 1 94 ? -4.255 -2.688 10.814 1.00 95.12 94 GLU A CA 1
ATOM 768 C C . GLU A 1 94 ? -5.636 -2.356 10.226 1.00 95.12 94 GLU A C 1
ATOM 770 O O . GLU A 1 94 ? -6.606 -2.320 10.976 1.00 95.12 94 GLU A O 1
ATOM 775 N N . GLU A 1 95 ? -5.790 -2.250 8.905 1.00 93.44 95 GLU A N 1
ATOM 776 C CA . GLU A 1 95 ? -7.111 -2.072 8.280 1.00 93.44 95 GLU A CA 1
ATOM 777 C C . GLU A 1 95 ? -8.043 -3.264 8.547 1.00 93.44 95 GLU A C 1
ATOM 779 O O . GLU A 1 95 ? -9.137 -3.091 9.085 1.00 93.44 95 GLU A O 1
ATOM 784 N N . ARG A 1 96 ? -7.569 -4.503 8.349 1.00 94.75 96 ARG A N 1
ATOM 785 C CA . ARG A 1 96 ? -8.330 -5.714 8.737 1.00 94.75 96 ARG A CA 1
ATOM 786 C C . ARG A 1 96 ? -8.625 -5.778 10.235 1.00 94.75 96 ARG A C 1
ATOM 788 O O . ARG A 1 96 ? -9.536 -6.474 10.693 1.00 94.75 96 ARG A O 1
ATOM 795 N N . ARG A 1 97 ? -7.793 -5.146 11.067 1.00 94.88 97 ARG A N 1
ATOM 796 C CA . ARG A 1 97 ? -8.057 -5.034 12.505 1.00 94.88 97 ARG A CA 1
ATOM 797 C C . ARG A 1 97 ? -9.184 -4.035 12.759 1.00 94.88 97 ARG A C 1
ATOM 799 O O . ARG A 1 97 ? -10.064 -4.365 13.552 1.00 94.88 97 ARG A O 1
ATOM 806 N N . LEU A 1 98 ? -9.185 -2.883 12.089 1.00 94.94 98 LEU A N 1
ATOM 807 C CA . LEU A 1 98 ? -10.262 -1.897 12.158 1.00 94.94 98 LEU A CA 1
ATOM 808 C C . LEU A 1 98 ? -11.600 -2.479 11.709 1.00 94.94 98 LEU A C 1
ATOM 810 O O . LEU A 1 98 ? -12.569 -2.325 12.440 1.00 94.94 98 LEU A O 1
ATOM 814 N N . GLU A 1 99 ? -11.651 -3.225 10.605 1.00 94.56 99 GLU A N 1
ATOM 815 C CA . GLU A 1 99 ? -12.877 -3.902 10.144 1.00 94.56 99 GLU A CA 1
ATOM 816 C C . GLU A 1 99 ? -13.456 -4.833 11.221 1.00 94.56 99 GLU A C 1
ATOM 818 O O . GLU A 1 99 ? -14.644 -4.786 11.555 1.00 94.56 99 GLU A O 1
ATOM 823 N N . ARG A 1 100 ? -12.594 -5.642 11.853 1.00 95.44 100 ARG A N 1
ATOM 824 C CA . ARG A 1 100 ? -13.002 -6.525 12.957 1.00 95.44 100 ARG A CA 1
ATOM 825 C C . ARG A 1 100 ? -13.472 -5.745 14.183 1.00 95.44 100 ARG A C 1
ATOM 827 O O . ARG A 1 100 ? -14.412 -6.182 14.851 1.00 95.44 100 ARG A O 1
ATOM 834 N N . ILE A 1 101 ? -12.820 -4.628 14.509 1.00 95.25 101 ILE A N 1
ATOM 835 C CA . ILE A 1 101 ? -13.235 -3.761 15.617 1.00 95.25 101 ILE A CA 1
ATOM 836 C C . ILE A 1 101 ? -14.581 -3.111 15.296 1.00 95.25 101 ILE A C 1
ATOM 838 O O . ILE A 1 101 ? -15.460 -3.151 16.149 1.00 95.25 101 ILE A O 1
ATOM 842 N N . ALA A 1 102 ? -14.783 -2.603 14.081 1.00 94.12 102 ALA A N 1
ATOM 843 C CA . ALA A 1 102 ? -16.030 -1.985 13.639 1.00 94.12 102 ALA A CA 1
ATOM 844 C C . ALA A 1 102 ? -17.217 -2.950 13.776 1.00 94.12 102 ALA A C 1
ATOM 846 O O . ALA A 1 102 ? -18.230 -2.601 14.385 1.00 94.12 102 ALA A O 1
ATOM 847 N N . GLY A 1 103 ? -17.057 -4.205 13.336 1.00 94.00 103 GLY A N 1
ATOM 848 C CA . GLY A 1 103 ? -18.083 -5.236 13.519 1.00 94.00 103 GLY A CA 1
ATOM 849 C C . GLY A 1 103 ? -18.390 -5.527 14.995 1.00 94.00 103 GLY A C 1
ATOM 850 O O . GLY A 1 103 ? -19.547 -5.695 15.382 1.00 94.00 103 GLY A O 1
ATOM 851 N N . ARG A 1 104 ? -17.371 -5.542 15.866 1.00 94.94 104 ARG A N 1
ATOM 852 C CA . ARG A 1 104 ? -17.572 -5.698 17.321 1.00 94.94 104 ARG A CA 1
ATOM 853 C C . ARG A 1 104 ? -18.236 -4.475 17.952 1.00 94.94 104 ARG A C 1
ATOM 855 O O . ARG A 1 104 ? -19.061 -4.638 18.841 1.00 94.94 104 ARG A O 1
ATOM 862 N N . LEU A 1 105 ? -17.895 -3.280 17.488 1.00 94.25 105 LEU A N 1
ATOM 863 C CA . LEU A 1 105 ? -18.387 -2.008 18.005 1.00 94.25 105 LEU A CA 1
ATOM 864 C C . LEU A 1 105 ? -19.872 -1.818 17.676 1.00 94.25 105 LEU A C 1
ATOM 866 O O . LEU A 1 105 ? -20.637 -1.392 18.540 1.00 94.25 105 LEU A O 1
ATOM 870 N N . HIS A 1 106 ? -20.296 -2.236 16.478 1.00 93.31 106 HIS A N 1
ATOM 871 C CA . HIS A 1 106 ? -21.707 -2.307 16.098 1.00 93.31 106 HIS A CA 1
ATOM 872 C C . HIS A 1 106 ? -22.501 -3.270 16.995 1.00 93.31 106 HIS A C 1
ATOM 874 O O . HIS A 1 106 ? -23.573 -2.917 17.489 1.00 93.31 106 HIS A O 1
ATOM 880 N N . ARG A 1 107 ? -21.949 -4.458 17.284 1.00 94.19 107 ARG A N 1
ATOM 881 C CA . ARG A 1 107 ? -22.574 -5.419 18.211 1.00 94.19 107 ARG A CA 1
ATOM 882 C C . ARG A 1 107 ? -22.663 -4.886 19.640 1.00 94.19 107 ARG A C 1
ATOM 884 O O . ARG A 1 107 ? -23.727 -4.976 20.237 1.00 94.19 107 ARG A O 1
ATOM 891 N N . ALA A 1 108 ? -21.590 -4.291 20.163 1.00 93.06 108 ALA A N 1
ATOM 892 C CA . ALA A 1 108 ? -21.583 -3.697 21.502 1.00 93.06 108 ALA A CA 1
ATOM 893 C C . ALA A 1 108 ? -22.614 -2.565 21.626 1.00 93.06 108 ALA A C 1
ATOM 895 O O . ALA A 1 108 ? -23.339 -2.499 22.613 1.00 93.06 108 ALA A O 1
ATOM 896 N N . ARG A 1 109 ? -22.736 -1.725 20.587 1.00 91.12 109 ARG A N 1
ATOM 897 C CA . ARG A 1 109 ? -23.759 -0.673 20.525 1.00 91.12 109 ARG A CA 1
ATOM 898 C C . ARG A 1 109 ? -25.173 -1.253 20.532 1.00 91.12 109 ARG A C 1
ATOM 900 O O . ARG A 1 109 ? -26.016 -0.759 21.267 1.00 91.12 109 ARG A O 1
ATOM 907 N N . SER A 1 110 ? -25.414 -2.300 19.745 1.00 93.81 110 SER A N 1
ATOM 908 C CA . SER A 1 110 ? -26.726 -2.960 19.660 1.00 93.81 110 SER A CA 1
ATOM 909 C C . SER A 1 110 ? -27.113 -3.667 20.964 1.00 93.81 110 SER A C 1
ATOM 911 O O . SER A 1 110 ? -28.285 -3.717 21.307 1.00 93.81 110 SER A O 1
ATOM 913 N N . ALA A 1 111 ? -26.129 -4.175 21.708 1.00 94.00 111 ALA A N 1
ATOM 914 C CA . ALA A 1 111 ? -26.324 -4.808 23.010 1.00 94.00 111 ALA A CA 1
ATOM 915 C C . ALA A 1 111 ? -26.413 -3.813 24.187 1.00 94.00 111 ALA A C 1
ATOM 917 O O . ALA A 1 111 ? -26.591 -4.242 25.322 1.00 94.00 111 ALA A O 1
ATOM 918 N N . GLY A 1 112 ? -26.242 -2.504 23.951 1.00 93.62 112 GLY A N 1
ATOM 919 C CA . GLY A 1 112 ? -26.217 -1.493 25.017 1.00 93.62 112 GLY A CA 1
ATOM 920 C C . GLY A 1 112 ? -24.990 -1.560 25.938 1.00 93.62 112 GLY A C 1
ATOM 921 O O . GLY A 1 112 ? -24.975 -0.923 26.989 1.00 93.62 112 GLY A O 1
ATOM 922 N N . ASP A 1 113 ? -23.942 -2.300 25.563 1.00 93.56 113 ASP A N 1
ATOM 923 C CA . ASP A 1 113 ? -22.725 -2.441 26.368 1.00 93.56 113 ASP A CA 1
ATOM 924 C C . ASP A 1 113 ? -21.776 -1.256 26.134 1.00 93.56 113 ASP A C 1
ATOM 926 O O . ASP A 1 113 ? -20.853 -1.297 25.308 1.00 93.56 113 ASP A O 1
ATOM 930 N N . GLY A 1 114 ? -22.017 -0.178 26.885 1.00 91.44 114 GLY A N 1
ATOM 931 C CA . GLY A 1 114 ? -21.234 1.055 26.814 1.00 91.44 114 GLY A CA 1
ATOM 932 C C . GLY A 1 114 ? -19.750 0.863 27.144 1.00 91.44 114 GLY A C 1
ATOM 933 O O . GLY A 1 114 ? -18.894 1.458 26.489 1.00 91.44 114 GLY A O 1
ATOM 934 N N . ARG A 1 115 ? -19.415 -0.027 28.088 1.00 92.31 115 ARG A N 1
ATOM 935 C CA . ARG A 1 115 ? -18.026 -0.256 28.515 1.00 92.31 115 ARG A CA 1
ATOM 936 C C . ARG A 1 115 ? -17.218 -0.958 27.427 1.00 92.31 115 ARG A C 1
ATOM 938 O O . ARG A 1 115 ? -16.092 -0.553 27.123 1.00 92.31 115 ARG A O 1
ATOM 945 N N . SER A 1 116 ? -17.783 -1.998 26.813 1.00 91.62 116 SER A N 1
ATOM 946 C CA . SER A 1 116 ? -17.142 -2.661 25.673 1.00 91.62 116 SER A CA 1
ATOM 947 C C . SER A 1 116 ? -17.063 -1.739 24.462 1.00 91.62 116 SER A C 1
ATOM 949 O O . SER A 1 116 ? -16.052 -1.751 23.756 1.00 91.62 116 SER A O 1
ATOM 951 N N . HIS A 1 117 ? -18.090 -0.917 24.231 1.00 93.88 117 HIS A N 1
ATOM 952 C CA . HIS A 1 117 ? -18.097 0.062 23.150 1.00 93.88 117 HIS A CA 1
ATOM 953 C C . HIS A 1 117 ? -16.946 1.070 23.280 1.00 93.88 117 HIS A C 1
ATOM 955 O O . HIS A 1 117 ? -16.164 1.226 22.342 1.00 93.88 117 HIS A O 1
ATOM 961 N N . GLU A 1 118 ? -16.782 1.688 24.450 1.00 94.31 118 GLU A N 1
ATOM 962 C CA . GLU A 1 118 ? -15.716 2.660 24.716 1.00 94.31 118 GLU A CA 1
ATOM 963 C C . GLU A 1 118 ? -14.317 2.041 24.559 1.00 94.31 118 GLU A C 1
ATOM 965 O O . GLU A 1 118 ? -13.435 2.602 23.899 1.00 94.31 118 GLU A O 1
ATOM 970 N N . LYS A 1 119 ? -14.120 0.824 25.083 1.00 94.88 119 LYS A N 1
ATOM 971 C CA . LYS A 1 119 ? -12.860 0.084 24.928 1.00 94.88 119 LYS A CA 1
ATOM 972 C C . LYS A 1 119 ? -12.549 -0.234 23.463 1.00 94.88 119 LYS A C 1
ATOM 974 O O . LYS A 1 119 ? -11.403 -0.134 23.032 1.00 94.88 119 LYS A O 1
ATOM 979 N N . LEU A 1 120 ? -13.545 -0.649 22.683 1.00 94.44 120 LEU A N 1
ATOM 980 C CA . LEU A 1 120 ? -13.362 -0.928 21.257 1.00 94.44 120 LEU A CA 1
ATOM 981 C C . LEU A 1 120 ? -13.077 0.355 20.471 1.00 94.44 120 LEU A C 1
ATOM 983 O O . LEU A 1 120 ? -12.243 0.336 19.568 1.00 94.44 120 LEU A O 1
ATOM 987 N N . TYR A 1 121 ? -13.712 1.465 20.843 1.00 94.06 121 TYR A N 1
ATOM 988 C CA . TYR A 1 121 ? -13.486 2.763 20.220 1.00 94.06 121 TYR A CA 1
ATOM 989 C C . TYR A 1 121 ? -12.053 3.268 20.440 1.00 94.06 121 TYR A C 1
ATOM 991 O O . TYR A 1 121 ? -11.387 3.675 19.486 1.00 94.06 121 TYR A O 1
ATOM 999 N N . SER A 1 122 ? -11.522 3.172 21.663 1.00 94.38 122 SER A N 1
ATOM 1000 C CA . SER A 1 122 ? -10.131 3.562 21.942 1.00 94.38 122 SER A CA 1
ATOM 1001 C C . SER A 1 122 ? -9.118 2.691 21.187 1.00 94.38 122 SER A C 1
ATOM 1003 O O . SER A 1 122 ? -8.143 3.206 20.632 1.00 94.38 122 SER A O 1
ATOM 1005 N N . LEU A 1 123 ? -9.385 1.385 21.065 1.00 94.31 123 LEU A N 1
ATOM 1006 C CA . LEU A 1 123 ? -8.581 0.473 20.244 1.00 94.31 123 LEU A CA 1
ATOM 1007 C C . LEU A 1 123 ? -8.635 0.819 18.750 1.00 94.31 123 LEU A C 1
ATOM 1009 O O . LEU A 1 123 ? -7.603 0.745 18.077 1.00 94.31 123 LEU A O 1
ATOM 1013 N N . ALA A 1 124 ? -9.807 1.204 18.233 1.00 94.12 124 ALA A N 1
ATOM 1014 C CA . ALA A 1 124 ? -9.948 1.673 16.857 1.00 94.12 124 ALA A CA 1
ATOM 1015 C C . ALA A 1 124 ? -9.126 2.948 16.629 1.00 94.12 124 ALA A C 1
ATOM 1017 O O . ALA A 1 124 ? -8.332 3.007 15.692 1.00 94.12 124 ALA A O 1
ATOM 1018 N N . LYS A 1 125 ? -9.232 3.930 17.534 1.00 95.50 125 LYS A N 1
ATOM 1019 C CA . LYS A 1 125 ? -8.463 5.182 17.472 1.00 95.50 125 LYS A CA 1
ATOM 1020 C C . LYS A 1 125 ? -6.955 4.923 17.439 1.00 95.50 125 LYS A C 1
ATOM 1022 O O . LYS A 1 125 ? -6.243 5.513 16.630 1.00 95.50 125 LYS A O 1
ATOM 1027 N N . PHE A 1 126 ? -6.472 4.004 18.274 1.00 94.69 126 PHE A N 1
ATOM 1028 C CA . PHE A 1 126 ? -5.062 3.617 18.291 1.00 94.69 126 PHE A CA 1
ATOM 1029 C C . PHE A 1 126 ? -4.614 2.964 16.974 1.00 94.69 126 PHE A C 1
ATOM 1031 O O . PHE A 1 126 ? -3.582 3.336 16.417 1.00 94.69 126 PHE A O 1
ATOM 1038 N N . SER A 1 127 ? -5.393 2.014 16.449 1.00 92.75 127 SER A N 1
ATOM 1039 C CA . SER A 1 127 ? -5.093 1.331 15.182 1.00 92.75 127 SER A CA 1
ATOM 1040 C C . SER A 1 127 ? -5.075 2.306 13.995 1.00 92.75 127 SER A C 1
ATOM 1042 O O . SER A 1 127 ? -4.130 2.301 13.207 1.00 92.75 127 SER A O 1
ATOM 1044 N N . TYR A 1 128 ? -6.033 3.236 13.938 1.00 93.81 128 TYR A N 1
ATOM 1045 C CA . TYR A 1 128 ? -6.057 4.315 12.946 1.00 93.81 128 TYR A CA 1
ATOM 1046 C C . TYR A 1 128 ? -4.835 5.247 13.044 1.00 93.81 128 TYR A C 1
ATOM 1048 O O . TYR A 1 128 ? -4.242 5.622 12.028 1.00 93.81 128 TYR A O 1
ATOM 1056 N N . GLY A 1 129 ? -4.405 5.577 14.266 1.00 94.88 129 GLY A N 1
ATOM 1057 C CA . GLY A 1 129 ? -3.172 6.332 14.495 1.00 94.88 129 GLY A CA 1
ATOM 1058 C C . GLY A 1 129 ? -1.942 5.627 13.917 1.00 94.88 129 GLY A C 1
ATOM 1059 O O . GLY A 1 129 ? -1.137 6.254 13.231 1.00 94.88 129 GLY A O 1
ATOM 1060 N N . ARG A 1 130 ? -1.827 4.304 14.105 1.00 94.50 130 ARG A N 1
ATOM 1061 C CA . ARG A 1 130 ? -0.727 3.515 13.521 1.00 94.50 130 ARG A CA 1
ATOM 1062 C C . ARG A 1 130 ? -0.749 3.518 11.997 1.00 94.50 130 ARG A C 1
ATOM 1064 O O . ARG A 1 130 ? 0.305 3.698 11.400 1.00 94.50 130 ARG A O 1
ATOM 1071 N N . ILE A 1 131 ? -1.923 3.361 11.382 1.00 93.81 131 ILE A N 1
ATOM 1072 C CA . ILE A 1 131 ? -2.076 3.441 9.920 1.00 93.81 131 ILE A CA 1
ATOM 1073 C C . ILE A 1 131 ? -1.568 4.790 9.410 1.00 93.81 131 ILE A C 1
ATOM 1075 O O . ILE A 1 131 ? -0.798 4.832 8.456 1.00 93.81 131 ILE A O 1
ATOM 1079 N N . SER A 1 132 ? -1.928 5.884 10.082 1.00 93.44 132 SER A N 1
ATOM 1080 C CA . SER A 1 132 ? -1.475 7.226 9.698 1.00 93.44 132 SER A CA 1
ATOM 1081 C C . SER A 1 132 ? 0.050 7.376 9.785 1.00 93.44 132 SER A C 1
ATOM 1083 O O . SER A 1 132 ? 0.658 7.940 8.880 1.00 93.44 132 SER A O 1
ATOM 1085 N N . VAL A 1 133 ? 0.679 6.810 10.822 1.00 94.38 133 VAL A N 1
ATOM 1086 C CA . VAL A 1 133 ? 2.147 6.780 10.968 1.00 94.38 133 VAL A CA 1
ATOM 1087 C C . VAL A 1 133 ? 2.815 5.892 9.914 1.00 94.38 133 VAL A C 1
ATOM 1089 O O . VAL A 1 133 ? 3.925 6.179 9.480 1.00 94.38 133 VAL A O 1
ATOM 1092 N N . PHE A 1 134 ? 2.181 4.797 9.499 1.00 93.62 134 PHE A N 1
ATOM 1093 C CA . PHE A 1 134 ? 2.711 3.957 8.426 1.00 93.62 134 PHE A CA 1
ATOM 1094 C C . PHE A 1 134 ? 2.673 4.682 7.084 1.00 93.62 134 PHE A C 1
ATOM 1096 O O . PHE A 1 134 ? 3.680 4.693 6.385 1.00 93.62 134 PHE A O 1
ATOM 1103 N N . TRP A 1 135 ? 1.570 5.358 6.770 1.00 92.19 135 TRP A N 1
ATOM 1104 C CA . TRP A 1 135 ? 1.469 6.174 5.562 1.00 92.19 135 TRP A CA 1
ATOM 1105 C C . TRP A 1 135 ? 2.489 7.313 5.519 1.00 92.19 135 TRP A C 1
ATOM 1107 O O . TRP A 1 135 ? 3.014 7.590 4.453 1.00 92.19 135 TRP A O 1
ATOM 1117 N N . SER A 1 136 ? 2.837 7.927 6.654 1.00 90.25 136 SER A N 1
ATOM 1118 C CA . SER A 1 136 ? 3.869 8.977 6.693 1.00 90.25 136 SER A CA 1
ATOM 1119 C C . SER A 1 136 ? 5.307 8.457 6.557 1.00 90.25 136 SER A C 1
ATOM 1121 O O . SER A 1 136 ? 6.243 9.251 6.575 1.00 90.25 136 SER A O 1
ATOM 1123 N N . ARG A 1 137 ? 5.509 7.134 6.539 1.00 88.88 137 ARG A N 1
ATOM 1124 C CA . ARG A 1 137 ? 6.824 6.482 6.400 1.00 88.88 137 ARG A CA 1
ATOM 1125 C C . ARG A 1 137 ? 7.057 5.900 5.003 1.00 88.88 137 ARG A C 1
ATOM 1127 O O . ARG A 1 137 ? 8.145 5.375 4.760 1.00 88.88 137 ARG A O 1
ATOM 1134 N N . ILE A 1 138 ? 6.035 5.938 4.148 1.00 84.69 138 ILE A N 1
ATOM 1135 C CA . ILE A 1 138 ? 6.112 5.618 2.718 1.00 84.69 138 ILE A CA 1
ATOM 1136 C C . ILE A 1 138 ? 6.601 6.867 1.995 1.00 84.69 138 ILE A C 1
ATOM 1138 O O . ILE A 1 138 ? 7.592 6.730 1.243 1.00 84.69 138 ILE A O 1
#

Organism: NCBI:txid2583531

Sequence (138 aa):
MPTDYPQRRRPRARGMAAIRIALVSVRLRIIQWRIEQAIEGRDHVRLWGLISAYHDLHARTVKEFAAVALSDKFFNQDAVYGRARQIIPMIAREERRLERIAGRLHRARSAGDGRSHEKLYSLAKFSYGRISVFWSRI